Protein AF-A0A955IST0-F1 (afdb_monomer_lite)

Sequence (108 aa):
PGEPGSTFTNIATDGTPVQITTPGEYIIGISGVGSMPTSGGGAIYDILDPIEVSGPDGPGGASPHTGWDADGAFGSYTIRIFGAEFIPAPAAIAPLGVWLGAGRRRRI

Structure (mmCIF, N/CA/C/O backbone):
data_AF-A0A955IST0-F1
#
_entry.id   AF-A0A955IST0-F1
#
loop_
_atom_site.group_PDB
_atom_site.id
_atom_site.type_symbol
_atom_site.label_atom_id
_atom_site.label_alt_id
_atom_site.label_comp_id
_atom_site.label_asym_id
_atom_site.label_entity_id
_atom_site.label_seq_id
_atom_site.pdbx_PDB_ins_code
_atom_site.Cartn_x
_atom_site.Cartn_y
_atom_site.Cartn_z
_atom_site.occupancy
_atom_site.B_iso_or_equiv
_atom_site.auth_seq_id
_atom_site.auth_comp_id
_atom_site.auth_asym_id
_atom_site.auth_atom_id
_atom_site.pdbx_PDB_model_num
ATOM 1 N N . PRO A 1 1 ? -19.003 -5.956 13.185 1.00 47.12 1 PRO A N 1
ATOM 2 C CA . PRO A 1 1 ? -19.201 -4.503 12.950 1.00 47.12 1 PRO A CA 1
ATOM 3 C C . PRO A 1 1 ? -18.162 -3.716 13.757 1.00 47.12 1 PRO A C 1
ATOM 5 O O . PRO A 1 1 ? -18.053 -3.958 14.953 1.00 47.12 1 PRO A O 1
ATOM 8 N N . GLY A 1 2 ? -17.343 -2.893 13.095 1.00 49.31 2 GLY A N 1
ATOM 9 C CA . GLY A 1 2 ? -16.251 -2.147 13.735 1.00 49.31 2 GLY A CA 1
ATOM 10 C C . GLY A 1 2 ? -16.757 -1.063 14.680 1.00 49.31 2 GLY A C 1
ATOM 11 O O . GLY A 1 2 ? -17.811 -0.477 14.444 1.00 49.31 2 GLY A O 1
ATOM 12 N N . GLU A 1 3 ? -16.014 -0.828 15.754 1.00 54.38 3 GLU A N 1
ATOM 13 C CA . GLU A 1 3 ? -16.339 0.172 16.766 1.00 54.38 3 GLU A CA 1
ATOM 14 C C . GLU A 1 3 ? -16.275 1.607 16.198 1.00 54.38 3 GLU A C 1
ATOM 16 O O . GLU A 1 3 ? -15.340 1.937 15.459 1.00 54.38 3 GLU A O 1
ATOM 21 N N . PRO A 1 4 ? -17.236 2.488 16.533 1.00 50.88 4 PRO A N 1
ATOM 22 C CA 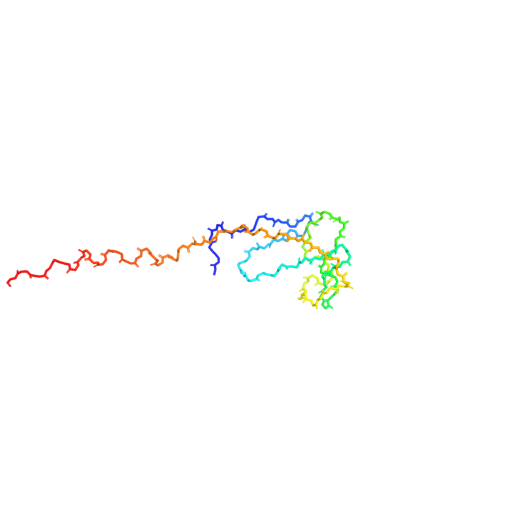. PRO A 1 4 ? -17.237 3.872 16.074 1.00 50.88 4 PRO A CA 1
ATOM 23 C C . PRO A 1 4 ? -16.070 4.651 16.704 1.00 50.88 4 PRO A C 1
ATOM 25 O O . PRO A 1 4 ? -16.105 4.987 17.884 1.00 50.88 4 PRO A O 1
ATOM 28 N N . GLY A 1 5 ? -15.036 4.955 15.912 1.00 57.81 5 GLY A N 1
ATOM 29 C CA . GLY A 1 5 ? -13.957 5.870 16.317 1.00 57.81 5 GLY A CA 1
ATOM 30 C C . GLY A 1 5 ? -12.552 5.537 15.813 1.00 57.81 5 GLY A C 1
ATOM 31 O O . GLY A 1 5 ? -11.684 6.403 15.875 1.00 57.81 5 GLY A O 1
ATOM 32 N N . SER A 1 6 ? -12.309 4.332 15.286 1.00 61.12 6 SER A N 1
ATOM 33 C CA . SER A 1 6 ? -11.019 3.980 14.676 1.00 61.12 6 SER A CA 1
ATOM 34 C C . SER A 1 6 ? -11.195 3.777 13.174 1.00 61.12 6 SER A C 1
ATOM 36 O O . SER A 1 6 ? -11.639 2.725 12.724 1.00 61.12 6 SER A O 1
ATOM 38 N N . THR A 1 7 ? -10.900 4.817 12.395 1.00 65.56 7 THR A N 1
ATOM 39 C CA . THR A 1 7 ? -10.907 4.761 10.928 1.00 65.56 7 THR A CA 1
ATOM 40 C C . THR A 1 7 ? -9.572 5.276 10.417 1.00 65.56 7 THR A C 1
ATOM 42 O O . THR A 1 7 ? -9.066 6.278 10.928 1.00 65.56 7 THR A O 1
ATOM 45 N N . PHE A 1 8 ? -9.016 4.655 9.378 1.00 74.19 8 PHE A N 1
ATOM 46 C CA . PHE A 1 8 ? -7.953 5.311 8.619 1.00 74.19 8 PHE A CA 1
ATOM 47 C C . PHE A 1 8 ? -8.505 6.620 8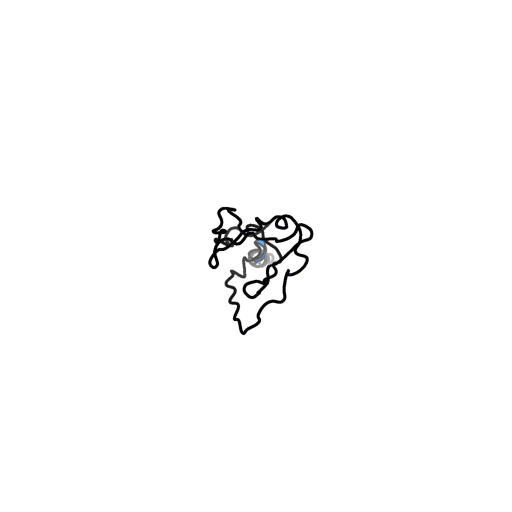.060 1.00 74.19 8 PHE A C 1
ATOM 49 O O . PHE A 1 8 ? -9.646 6.638 7.621 1.00 74.19 8 PHE A O 1
ATOM 56 N N . THR A 1 9 ? -7.756 7.718 8.122 1.00 77.94 9 THR A N 1
ATOM 57 C CA . THR A 1 9 ? -8.168 9.018 7.555 1.00 77.94 9 THR A CA 1
ATOM 58 C C . THR A 1 9 ? -7.458 9.336 6.244 1.00 77.94 9 THR A C 1
ATOM 60 O O . THR A 1 9 ? -7.797 10.316 5.586 1.00 77.94 9 THR A O 1
ATOM 63 N N . ASN A 1 10 ? -6.466 8.528 5.868 1.00 80.56 10 ASN A N 1
ATOM 64 C CA . ASN A 1 10 ? -5.756 8.687 4.611 1.00 80.56 10 ASN A CA 1
ATOM 65 C C . ASN A 1 10 ? -6.669 8.258 3.455 1.00 80.56 10 ASN A C 1
ATOM 67 O O . ASN A 1 10 ? -7.244 7.172 3.475 1.00 80.56 10 ASN A O 1
ATOM 71 N N . ILE A 1 11 ? -6.761 9.132 2.462 1.00 87.81 11 ILE A N 1
ATOM 72 C CA . ILE A 1 11 ? -7.370 8.866 1.165 1.00 87.81 11 ILE A CA 1
ATOM 73 C C . ILE A 1 11 ? -6.262 8.837 0.109 1.00 87.81 11 ILE A C 1
ATOM 75 O O . ILE A 1 11 ? -5.220 9.477 0.296 1.00 87.81 11 ILE A O 1
ATOM 79 N N . ALA A 1 12 ? -6.475 8.088 -0.968 1.00 90.06 12 ALA A N 1
ATOM 80 C CA . ALA A 1 12 ? -5.628 8.146 -2.152 1.00 90.06 12 ALA A CA 1
ATOM 81 C C . ALA A 1 12 ? -5.551 9.582 -2.721 1.00 90.06 12 ALA A C 1
ATOM 83 O O . ALA A 1 12 ? -6.508 10.357 -2.631 1.00 90.06 12 ALA A O 1
ATOM 84 N N . THR A 1 13 ? -4.396 9.952 -3.273 1.00 90.00 13 THR A N 1
ATOM 85 C CA . THR A 1 13 ? -4.094 11.279 -3.842 1.00 90.00 13 THR A CA 1
ATOM 86 C C . THR A 1 13 ? -4.225 11.331 -5.365 1.00 90.00 13 THR A C 1
ATOM 88 O O . THR A 1 13 ? -4.036 12.390 -5.954 1.00 90.00 13 THR A O 1
ATOM 91 N N . ASP A 1 14 ? -4.544 10.204 -5.989 1.00 84.38 14 ASP A N 1
ATOM 92 C CA . ASP A 1 14 ? -4.682 9.980 -7.436 1.00 84.38 14 ASP A CA 1
ATOM 93 C C . ASP A 1 14 ? -6.074 10.334 -7.997 1.00 84.38 14 ASP A C 1
ATOM 95 O O . ASP A 1 14 ? -6.322 10.288 -9.199 1.00 84.38 14 ASP A O 1
ATOM 99 N N . GLY A 1 15 ? -7.007 10.713 -7.120 1.00 85.38 15 GLY A N 1
ATOM 100 C CA . GLY A 1 15 ? -8.385 11.021 -7.493 1.00 85.38 15 GLY A CA 1
ATOM 101 C C . GLY A 1 15 ? -9.328 9.814 -7.538 1.00 85.38 15 GLY A C 1
ATOM 102 O O . GLY A 1 15 ? -10.459 9.984 -7.993 1.00 85.38 15 GLY A O 1
ATOM 103 N N . THR A 1 16 ? -8.926 8.641 -7.028 1.00 87.69 16 THR A N 1
ATOM 104 C CA . THR A 1 16 ? -9.751 7.411 -6.917 1.00 87.69 16 THR A CA 1
ATOM 105 C C . THR A 1 16 ? -10.676 7.347 -5.693 1.00 87.69 16 THR A C 1
ATOM 107 O O . THR A 1 16 ? -11.434 6.393 -5.518 1.00 87.69 16 THR A O 1
ATOM 110 N N . PRO A 1 17 ? -10.800 8.439 -4.935 1.00 87.94 17 PRO A N 1
ATOM 111 C CA . PRO A 1 17 ? -11.059 8.482 -3.478 1.00 87.94 17 PRO A CA 1
ATOM 112 C C . PRO A 1 17 ? -10.961 7.171 -2.656 1.00 87.94 17 PRO A C 1
ATOM 114 O O . PRO A 1 17 ? -11.772 6.950 -1.752 1.00 87.94 17 PRO A O 1
ATOM 117 N N . VAL A 1 18 ? -9.989 6.289 -2.912 1.00 90.50 18 VAL A N 1
ATOM 118 C CA . VAL A 1 18 ? -9.899 5.006 -2.192 1.00 90.50 18 VAL A CA 1
ATOM 119 C C . VAL A 1 18 ? -9.406 5.203 -0.756 1.00 90.50 18 VAL A C 1
ATOM 121 O O . VAL A 1 18 ? -8.473 5.961 -0.490 1.00 90.50 18 VAL A O 1
ATOM 124 N N . GLN A 1 19 ? -10.041 4.490 0.178 1.00 89.44 19 GLN A N 1
ATOM 125 C CA . GLN A 1 19 ? -9.738 4.506 1.608 1.00 89.44 19 GLN A CA 1
ATOM 126 C C . GLN A 1 19 ? -10.101 3.160 2.250 1.00 89.44 19 GLN A C 1
ATOM 128 O O . GLN A 1 19 ? -11.103 2.531 1.900 1.00 89.44 19 GLN A O 1
ATOM 133 N N . ILE A 1 20 ? -9.324 2.741 3.251 1.00 85.19 20 ILE A N 1
ATOM 134 C CA . ILE A 1 20 ? -9.645 1.573 4.077 1.00 85.19 20 ILE A CA 1
ATOM 135 C C . ILE A 1 20 ? -10.712 1.964 5.108 1.00 85.19 20 ILE A C 1
ATOM 137 O O . ILE A 1 20 ? -10.440 2.685 6.067 1.00 85.19 20 ILE A O 1
ATOM 141 N N . THR A 1 21 ? -11.939 1.483 4.909 1.00 84.69 21 THR A N 1
ATOM 142 C CA . THR A 1 21 ? -13.110 1.850 5.732 1.00 84.69 21 THR A CA 1
ATOM 143 C C . THR A 1 21 ? -13.697 0.691 6.529 1.00 84.69 21 THR A C 1
ATOM 145 O O . THR A 1 21 ? -14.567 0.895 7.376 1.00 84.69 21 THR A O 1
ATOM 148 N N . THR A 1 22 ? -13.240 -0.533 6.274 1.00 81.06 22 THR A N 1
ATOM 149 C CA . THR A 1 22 ? -13.760 -1.741 6.914 1.00 81.06 22 THR A CA 1
ATOM 150 C C . THR A 1 22 ? -12.723 -2.329 7.872 1.00 81.06 22 THR A C 1
ATOM 152 O O . THR A 1 22 ? -11.529 -2.191 7.638 1.00 81.06 22 THR A O 1
ATOM 155 N N . PRO A 1 23 ? -13.131 -2.952 8.988 1.00 77.50 23 PRO A N 1
ATOM 156 C CA . PRO A 1 23 ? -12.219 -3.766 9.784 1.00 77.50 23 PRO A CA 1
ATOM 157 C C . PRO A 1 23 ? -11.877 -5.065 9.049 1.00 77.50 23 PRO A C 1
ATOM 159 O O . PRO A 1 23 ? -12.755 -5.671 8.433 1.00 77.50 23 PRO A O 1
ATOM 162 N N . GLY A 1 24 ? -10.639 -5.534 9.185 1.00 80.56 24 GLY A N 1
ATOM 163 C CA . GLY A 1 24 ? -10.189 -6.775 8.563 1.00 80.56 24 GLY A CA 1
ATOM 164 C C . GLY A 1 24 ? -8.711 -7.060 8.806 1.00 80.56 24 GLY A C 1
ATOM 165 O O . GLY A 1 24 ? -8.019 -6.301 9.486 1.00 80.56 24 GLY A O 1
ATOM 166 N N . GLU A 1 25 ? -8.244 -8.170 8.243 1.00 83.31 25 GLU A N 1
ATOM 167 C CA . GLU A 1 25 ? -6.820 -8.484 8.155 1.00 83.31 25 GLU A CA 1
ATOM 168 C C . GLU A 1 25 ? -6.229 -7.790 6.924 1.00 83.31 25 GLU A C 1
ATOM 170 O O . GLU A 1 25 ? -6.756 -7.910 5.818 1.00 83.31 25 GLU A O 1
ATOM 175 N N . TYR A 1 26 ? -5.130 -7.064 7.124 1.00 85.31 26 TYR A N 1
ATOM 176 C CA . TYR A 1 26 ? -4.425 -6.337 6.071 1.00 85.31 26 TYR A CA 1
ATOM 177 C C . TYR A 1 26 ? -2.981 -6.812 5.987 1.00 85.31 26 TYR A C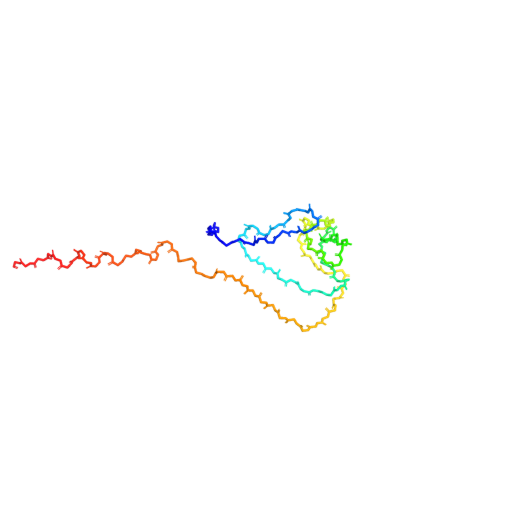 1
ATOM 179 O O . TYR A 1 26 ? -2.343 -7.088 7.004 1.00 85.31 26 TYR A O 1
ATOM 187 N N . ILE A 1 27 ? -2.457 -6.872 4.766 1.00 88.12 27 ILE A N 1
ATOM 188 C CA . ILE A 1 27 ? -1.066 -7.225 4.486 1.00 88.12 27 ILE A CA 1
ATOM 189 C C . ILE A 1 27 ? -0.356 -5.968 3.991 1.00 88.12 27 ILE A C 1
ATOM 191 O O . ILE A 1 27 ? -0.874 -5.263 3.127 1.00 88.12 27 ILE A O 1
ATOM 195 N N . ILE A 1 28 ? 0.834 -5.699 4.528 1.00 87.81 28 ILE A N 1
ATOM 196 C CA . ILE A 1 28 ? 1.698 -4.606 4.075 1.00 87.81 28 ILE A CA 1
ATOM 197 C C . ILE A 1 28 ? 2.794 -5.200 3.191 1.00 87.81 28 ILE A C 1
ATOM 199 O O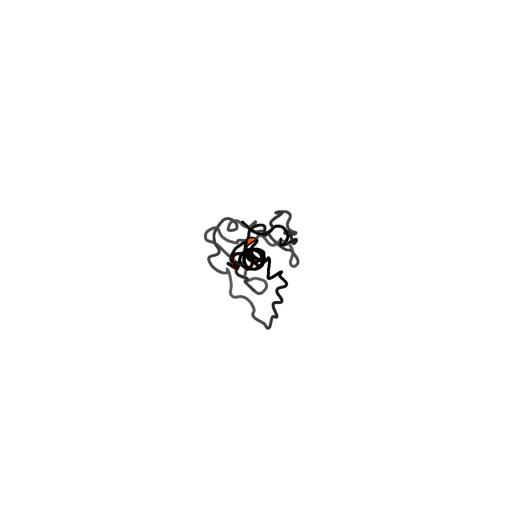 . ILE A 1 28 ? 3.587 -6.020 3.652 1.00 87.81 28 ILE A O 1
ATOM 203 N N . GLY A 1 29 ? 2.833 -4.775 1.929 1.00 88.25 29 GLY A N 1
ATOM 204 C CA . GLY A 1 29 ? 3.938 -5.037 1.009 1.00 88.25 29 GLY A CA 1
ATOM 205 C C . GLY A 1 29 ? 4.867 -3.829 0.929 1.00 88.25 29 GLY A C 1
ATOM 206 O O . GLY A 1 29 ? 4.398 -2.694 0.912 1.00 88.25 29 GLY A O 1
ATOM 207 N N . ILE A 1 30 ? 6.177 -4.068 0.883 1.00 86.56 30 ILE A N 1
ATOM 208 C CA . ILE A 1 30 ? 7.191 -3.038 0.627 1.00 86.56 30 ILE A CA 1
ATOM 209 C C . ILE A 1 30 ? 8.000 -3.499 -0.579 1.00 86.56 30 ILE A C 1
ATOM 211 O O . ILE A 1 30 ? 8.551 -4.599 -0.560 1.00 86.56 30 ILE A O 1
ATOM 215 N N . SER A 1 31 ? 8.086 -2.653 -1.599 1.00 87.38 31 SER A N 1
ATOM 216 C CA . SER A 1 31 ? 8.894 -2.883 -2.794 1.00 87.38 31 SER A CA 1
ATOM 217 C C . SER A 1 31 ? 9.682 -1.625 -3.166 1.00 87.38 31 SER A C 1
ATOM 219 O O . SER A 1 31 ? 9.392 -0.517 -2.707 1.00 87.38 31 SER A O 1
ATOM 221 N N . GLY A 1 32 ? 10.730 -1.811 -3.968 1.00 85.38 32 GLY A N 1
ATOM 222 C CA . GLY A 1 32 ? 11.461 -0.708 -4.585 1.00 85.38 32 GLY A CA 1
ATOM 223 C C . GLY A 1 32 ? 10.757 -0.176 -5.834 1.00 85.38 32 GLY A C 1
ATOM 224 O O . GLY A 1 32 ? 9.898 -0.840 -6.413 1.00 85.38 32 GLY A O 1
ATOM 225 N N . VAL A 1 33 ? 11.179 1.008 -6.288 1.00 82.81 33 VAL A N 1
ATOM 226 C CA . VAL A 1 33 ? 10.723 1.592 -7.560 1.00 82.81 33 VAL A CA 1
ATOM 227 C C . VAL A 1 33 ? 10.918 0.588 -8.700 1.00 82.81 33 VAL A C 1
ATOM 229 O O . VAL A 1 33 ? 12.000 0.020 -8.845 1.00 82.81 33 VAL A O 1
ATOM 232 N N . GLY A 1 34 ? 9.874 0.395 -9.509 1.00 84.31 34 GLY A N 1
ATOM 233 C CA . GLY A 1 34 ? 9.877 -0.528 -10.648 1.00 84.31 34 GLY A CA 1
ATOM 234 C C . GLY A 1 34 ? 9.505 -1.976 -10.319 1.00 84.31 34 GLY A C 1
ATOM 235 O O . GLY A 1 34 ? 9.499 -2.788 -11.232 1.00 84.31 34 GLY A O 1
ATOM 236 N N . SER A 1 35 ? 9.190 -2.296 -9.060 1.00 91.75 35 SER A N 1
ATOM 237 C CA . SER A 1 35 ? 8.552 -3.556 -8.665 1.00 91.75 35 SER A CA 1
ATOM 238 C C . SER A 1 35 ? 7.134 -3.246 -8.198 1.00 91.75 35 SER A C 1
ATOM 240 O O . SER A 1 35 ? 6.912 -2.814 -7.061 1.00 91.75 35 SER A O 1
ATOM 242 N N . MET A 1 36 ? 6.181 -3.400 -9.113 1.00 92.62 36 MET A N 1
ATOM 243 C CA . MET A 1 36 ? 4.777 -3.059 -8.927 1.00 92.62 36 MET A CA 1
ATOM 244 C C . MET A 1 36 ? 3.926 -4.315 -8.729 1.00 92.62 36 MET A C 1
ATOM 246 O O . MET A 1 36 ? 4.164 -5.352 -9.356 1.00 92.62 36 MET A O 1
ATOM 250 N N . PRO A 1 37 ? 2.917 -4.253 -7.848 1.00 94.81 37 PRO A N 1
ATOM 251 C CA . PRO A 1 37 ? 2.054 -5.388 -7.600 1.00 94.81 37 PRO A CA 1
ATOM 252 C C . PRO A 1 37 ? 1.091 -5.593 -8.774 1.00 94.81 37 PRO A C 1
ATOM 254 O O . PRO A 1 37 ? 0.570 -4.658 -9.388 1.00 94.81 37 PRO A O 1
ATOM 257 N N . THR A 1 38 ? 0.834 -6.860 -9.063 1.00 96.81 38 THR A N 1
ATOM 258 C CA . THR A 1 38 ? 0.039 -7.325 -10.197 1.00 96.81 38 THR A CA 1
ATOM 259 C C . THR A 1 38 ? -1.044 -8.291 -9.745 1.00 96.81 38 THR A C 1
ATOM 261 O O . THR A 1 38 ? -0.968 -8.922 -8.684 1.00 96.81 38 THR A O 1
ATOM 264 N N . SER A 1 39 ? -2.060 -8.416 -10.583 1.00 97.31 39 SER A N 1
ATOM 265 C CA . SER A 1 39 ? -3.122 -9.406 -10.487 1.00 97.31 39 SER A CA 1
ATOM 266 C C . SER A 1 39 ? -3.294 -10.123 -11.830 1.00 97.31 39 SER A C 1
ATOM 268 O O . SER A 1 39 ? -2.623 -9.812 -12.818 1.00 97.31 39 SER A O 1
ATOM 270 N N . GLY A 1 40 ? -4.260 -11.043 -11.910 1.00 95.31 40 GLY A N 1
ATOM 271 C CA . GLY A 1 40 ? -4.620 -11.699 -13.174 1.00 95.31 40 GLY A CA 1
ATOM 272 C C . GLY A 1 40 ? -5.086 -10.742 -14.286 1.00 95.31 40 GLY A C 1
ATOM 273 O O . GLY A 1 40 ? -5.069 -11.132 -15.450 1.00 95.31 40 GLY A O 1
ATOM 274 N N . GLY A 1 41 ? -5.483 -9.507 -13.949 1.00 94.25 41 GLY A N 1
ATOM 275 C CA . GLY A 1 41 ? -5.866 -8.466 -14.912 1.00 94.25 41 GLY A CA 1
ATOM 276 C C . GLY A 1 41 ? -4.723 -7.536 -15.343 1.00 94.25 41 GLY A C 1
ATOM 277 O O . GLY A 1 41 ? -4.935 -6.694 -16.211 1.00 94.25 41 GLY A O 1
ATOM 278 N N . GLY A 1 42 ? -3.525 -7.676 -14.763 1.00 96.00 42 GLY A N 1
ATOM 279 C CA . GLY A 1 42 ? -2.369 -6.814 -15.024 1.00 96.00 42 GLY A CA 1
ATOM 280 C C . GLY A 1 42 ? -1.941 -6.000 -13.801 1.00 96.00 42 GLY A C 1
ATOM 281 O O . GLY A 1 42 ? -2.086 -6.451 -12.664 1.00 96.00 42 GLY A O 1
ATOM 282 N N . ALA A 1 43 ? -1.386 -4.808 -14.034 1.00 95.69 43 ALA A N 1
ATOM 283 C CA . ALA A 1 43 ? -0.951 -3.901 -12.971 1.00 95.69 43 ALA A CA 1
ATOM 284 C C . ALA A 1 43 ? -2.135 -3.465 -12.095 1.00 95.69 43 ALA A C 1
ATOM 286 O O . ALA A 1 43 ? -3.205 -3.147 -12.614 1.00 95.69 43 ALA A O 1
ATOM 287 N N . ILE A 1 44 ? -1.951 -3.470 -10.773 1.00 96.81 44 ILE A N 1
ATOM 288 C CA . ILE A 1 44 ? -3.001 -3.070 -9.822 1.00 96.81 44 ILE A CA 1
ATOM 289 C C . ILE A 1 44 ? -3.150 -1.547 -9.753 1.00 96.81 44 ILE A C 1
ATOM 291 O O . ILE A 1 44 ? -4.269 -1.072 -9.596 1.00 96.81 44 ILE A O 1
ATOM 295 N N . TYR A 1 45 ? -2.046 -0.815 -9.898 1.00 94.75 45 TYR A N 1
ATOM 296 C CA . TYR A 1 45 ? -1.967 0.643 -9.786 1.00 94.75 45 TYR A CA 1
ATOM 297 C C . TYR A 1 45 ? -1.440 1.249 -11.094 1.00 94.75 45 TYR A C 1
ATOM 299 O O . TYR A 1 45 ? -0.574 0.641 -11.733 1.00 94.75 45 TYR A O 1
ATOM 307 N N . ASP A 1 46 ? -1.918 2.435 -11.459 1.00 92.69 46 ASP A N 1
ATOM 308 C CA . ASP A 1 46 ? -1.414 3.285 -12.544 1.00 92.69 46 ASP A CA 1
ATOM 309 C C . ASP A 1 46 ? -0.732 4.535 -11.958 1.00 92.69 46 ASP A C 1
ATOM 311 O O . ASP A 1 46 ? -1.277 5.632 -11.951 1.00 92.69 46 ASP A O 1
ATOM 315 N N . ILE A 1 47 ? 0.480 4.353 -11.419 1.00 89.81 47 ILE A N 1
ATOM 316 C CA . ILE A 1 47 ? 1.225 5.426 -10.742 1.00 89.81 47 ILE A CA 1
ATOM 317 C C . ILE A 1 47 ? 1.740 6.451 -11.761 1.00 89.81 47 ILE A C 1
ATOM 319 O O . ILE A 1 47 ? 2.638 6.147 -12.555 1.00 89.81 47 ILE A O 1
ATOM 323 N N . LEU A 1 48 ? 1.244 7.687 -11.686 1.00 88.50 48 LEU A N 1
ATOM 324 C CA . LEU A 1 48 ? 1.646 8.785 -12.571 1.00 88.50 48 LEU A CA 1
ATOM 325 C C . LEU A 1 48 ? 2.685 9.713 -11.927 1.00 88.50 48 LEU A C 1
ATOM 327 O O . LEU A 1 48 ? 3.476 10.334 -12.645 1.00 88.50 48 LEU A O 1
ATOM 331 N N . ASP A 1 49 ? 2.715 9.796 -10.593 1.00 87.56 49 ASP A N 1
ATOM 332 C CA . ASP A 1 49 ? 3.676 10.603 -9.832 1.00 87.56 49 ASP A CA 1
ATOM 333 C C . ASP A 1 49 ? 4.452 9.748 -8.797 1.00 87.56 49 ASP A C 1
ATOM 335 O O . ASP A 1 49 ? 3.847 8.997 -8.031 1.00 87.56 49 ASP A O 1
ATOM 339 N N . PRO A 1 50 ? 5.795 9.858 -8.703 1.00 84.62 50 PRO A N 1
ATOM 340 C CA . PRO A 1 50 ? 6.598 9.153 -7.698 1.00 84.62 50 PRO A CA 1
ATOM 341 C C . PRO A 1 50 ? 6.203 9.359 -6.225 1.00 84.62 50 PRO A C 1
ATOM 343 O O . PRO A 1 50 ? 6.635 8.571 -5.383 1.00 84.62 50 PRO A O 1
ATOM 346 N N . ILE A 1 51 ? 5.465 10.422 -5.886 1.00 87.75 51 ILE A N 1
ATOM 347 C CA . ILE A 1 51 ? 4.997 10.698 -4.513 1.00 87.75 51 ILE A CA 1
ATOM 348 C C . ILE A 1 51 ? 3.499 10.424 -4.310 1.00 87.75 51 ILE A C 1
ATOM 350 O O . ILE A 1 51 ? 2.938 10.787 -3.274 1.00 87.75 51 ILE A O 1
ATOM 354 N N . GLU A 1 52 ? 2.849 9.799 -5.287 1.00 89.38 52 GLU A N 1
ATOM 355 C CA . GLU A 1 52 ? 1.429 9.475 -5.262 1.00 89.38 52 GLU A CA 1
ATOM 356 C C . GLU A 1 52 ? 1.091 8.371 -4.249 1.00 89.38 52 GLU A C 1
ATOM 358 O O . GLU A 1 52 ? 1.798 7.374 -4.100 1.00 89.38 52 GLU A O 1
ATOM 363 N N . VAL A 1 53 ? -0.048 8.531 -3.575 1.00 90.94 53 VAL A N 1
ATOM 364 C CA . VAL A 1 53 ? -0.751 7.445 -2.894 1.00 90.94 53 VAL A CA 1
ATOM 365 C C . VAL A 1 53 ? -1.904 7.013 -3.788 1.00 90.94 53 VAL A C 1
ATOM 367 O O . VAL A 1 53 ? -2.896 7.731 -3.892 1.00 90.94 53 VAL A O 1
ATOM 370 N N . SER A 1 54 ? -1.777 5.850 -4.411 1.00 91.06 54 SER A N 1
ATOM 371 C CA . SER A 1 54 ? -2.737 5.366 -5.401 1.00 91.06 54 SER A CA 1
ATOM 372 C C . SER A 1 54 ? -3.733 4.368 -4.798 1.00 91.06 54 SER A C 1
ATOM 374 O O . SER A 1 54 ? -3.383 3.541 -3.947 1.00 91.06 54 SER A O 1
ATOM 376 N N . GLY A 1 55 ? -4.995 4.466 -5.202 1.00 93.31 55 GLY A N 1
ATOM 377 C CA . GLY A 1 55 ? -5.976 3.393 -5.110 1.00 93.31 55 GLY A CA 1
ATOM 378 C C . GLY A 1 55 ? -5.795 2.412 -6.273 1.00 93.31 55 GLY A C 1
ATOM 379 O O . GLY A 1 55 ? -5.109 2.726 -7.226 1.00 93.31 55 GLY A O 1
ATOM 380 N N . PRO A 1 56 ? -6.384 1.206 -6.240 1.00 93.81 56 PRO A N 1
ATOM 381 C CA . PRO A 1 56 ? -6.167 0.198 -7.280 1.00 93.81 56 PRO A CA 1
ATOM 382 C C . PRO A 1 56 ? -6.891 0.555 -8.596 1.00 93.81 56 PRO A C 1
ATOM 384 O O . PRO A 1 56 ? -7.945 0.000 -8.911 1.00 93.81 56 PRO A O 1
ATOM 387 N N . ASP A 1 57 ? -6.349 1.511 -9.342 1.00 94.75 57 ASP A N 1
ATOM 388 C CA . ASP A 1 57 ? -6.886 2.107 -10.570 1.00 94.75 57 ASP A CA 1
ATOM 389 C C . ASP A 1 57 ? -6.320 1.514 -11.863 1.00 94.75 57 ASP A C 1
ATOM 391 O O . ASP A 1 57 ? -6.815 1.799 -12.957 1.00 94.75 57 ASP A O 1
ATOM 395 N N . GLY A 1 58 ? -5.338 0.626 -11.745 1.00 94.94 58 GLY A N 1
ATOM 396 C CA . GLY A 1 58 ? -4.808 -0.127 -12.864 1.00 94.94 58 GLY A CA 1
ATOM 397 C C . GLY A 1 58 ? -5.797 -1.177 -13.397 1.00 94.94 58 GLY A C 1
ATOM 398 O O . GLY A 1 58 ? -6.782 -1.543 -12.745 1.00 94.94 58 GLY A O 1
ATOM 399 N N . PRO A 1 59 ? -5.519 -1.758 -14.578 1.00 95.62 59 PRO A N 1
ATOM 400 C CA . PRO A 1 59 ? -6.369 -2.782 -15.200 1.00 95.62 59 PRO A CA 1
ATOM 401 C C . PRO A 1 59 ? -6.554 -4.039 -14.330 1.00 95.62 59 PRO A C 1
ATOM 403 O O . PRO A 1 59 ? -7.548 -4.755 -14.452 1.00 95.62 59 PRO A O 1
ATOM 406 N N . GLY A 1 60 ? -5.607 -4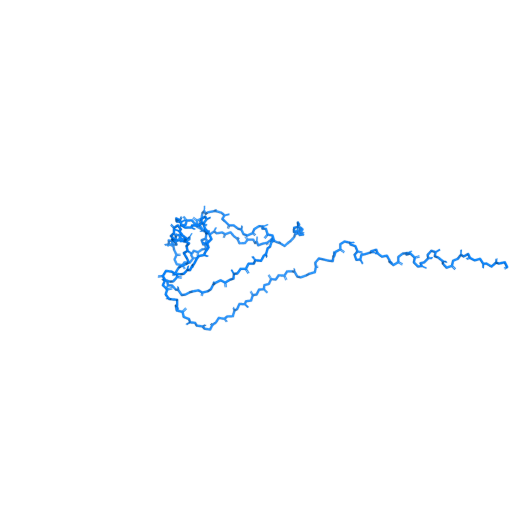.302 -13.431 1.00 96.50 60 GLY A N 1
ATOM 407 C CA . GLY A 1 60 ? -5.648 -5.375 -12.451 1.00 96.50 60 GLY A CA 1
ATOM 408 C C . GLY A 1 60 ? -6.279 -5.003 -11.107 1.00 96.50 60 GLY A C 1
ATOM 409 O O . GLY A 1 60 ? -6.400 -5.885 -10.256 1.00 96.50 60 GLY A O 1
ATOM 410 N N . GLY A 1 61 ? -6.686 -3.751 -10.891 1.00 94.62 61 GLY A N 1
ATOM 411 C CA . GLY A 1 61 ? -7.046 -3.224 -9.573 1.00 94.62 61 GLY A CA 1
ATOM 412 C C . GLY A 1 61 ? -8.254 -3.884 -8.897 1.00 94.62 61 GLY A C 1
ATOM 413 O O . GLY A 1 61 ? -8.315 -3.997 -7.675 1.00 94.62 61 GLY A O 1
ATOM 414 N N . ALA A 1 62 ? -9.192 -4.413 -9.684 1.00 93.88 62 ALA A N 1
ATOM 415 C CA . ALA A 1 62 ? -10.366 -5.122 -9.167 1.00 93.88 62 ALA A CA 1
ATOM 416 C C . ALA A 1 62 ? -10.101 -6.599 -8.804 1.00 93.88 62 ALA A C 1
ATOM 418 O O . ALA A 1 62 ? -10.992 -7.272 -8.284 1.00 93.88 62 ALA A O 1
ATOM 419 N N . SER A 1 63 ? -8.917 -7.133 -9.119 1.00 95.31 63 SER A N 1
ATOM 420 C CA . SER A 1 63 ? -8.584 -8.550 -8.938 1.00 95.31 63 SER A CA 1
ATOM 421 C C . SER A 1 63 ? -7.598 -8.770 -7.785 1.00 95.31 63 SER A C 1
ATOM 423 O O . SER A 1 63 ? -6.793 -7.888 -7.490 1.00 95.31 63 SER A O 1
ATOM 425 N N . PRO A 1 64 ? -7.607 -9.954 -7.139 1.00 94.25 64 PRO A N 1
ATOM 426 C CA . PRO A 1 64 ? -6.667 -10.262 -6.066 1.00 94.25 64 PRO A CA 1
ATOM 427 C C . PRO A 1 64 ? -5.210 -10.140 -6.516 1.00 94.25 64 PRO A C 1
ATOM 429 O O . PRO A 1 64 ? -4.864 -10.546 -7.625 1.00 94.25 64 PRO A O 1
ATOM 432 N N . HIS A 1 65 ? -4.352 -9.645 -5.625 1.00 95.06 65 HIS A N 1
ATOM 433 C CA . HIS A 1 65 ? -2.907 -9.633 -5.830 1.00 95.06 65 HIS A CA 1
ATOM 434 C C . HIS A 1 65 ? -2.366 -11.053 -6.055 1.00 95.06 65 HIS A C 1
ATOM 436 O O . HIS A 1 65 ? -2.619 -11.954 -5.252 1.00 95.06 65 HIS A O 1
ATOM 442 N N . THR A 1 66 ? -1.608 -11.244 -7.136 1.00 96.25 66 THR A N 1
ATOM 443 C CA . THR A 1 66 ? -1.011 -12.536 -7.518 1.00 96.25 66 THR A CA 1
ATOM 444 C C . THR A 1 66 ? 0.514 -12.527 -7.535 1.00 96.25 66 THR A C 1
ATOM 446 O O . THR A 1 66 ? 1.114 -13.598 -7.575 1.00 96.25 66 THR A O 1
ATOM 449 N N . GLY A 1 67 ? 1.153 -11.356 -7.499 1.00 94.88 67 GLY A N 1
ATOM 450 C CA . GLY A 1 67 ? 2.609 -11.241 -7.497 1.00 94.88 67 GLY A CA 1
ATOM 451 C C . GLY A 1 67 ? 3.099 -9.852 -7.892 1.00 94.88 67 GLY A C 1
ATOM 452 O O . GLY A 1 67 ? 2.324 -8.903 -7.956 1.00 94.88 67 GLY A O 1
ATOM 453 N N . TRP A 1 68 ? 4.384 -9.755 -8.209 1.00 94.12 68 TRP A N 1
ATOM 454 C CA . TRP A 1 68 ? 5.061 -8.519 -8.608 1.00 94.12 68 TRP A CA 1
ATOM 455 C C . TRP A 1 68 ? 5.580 -8.661 -10.042 1.00 94.12 68 TRP A C 1
ATOM 457 O O . TRP A 1 68 ? 5.916 -9.770 -10.460 1.00 94.12 68 TRP A O 1
ATOM 467 N N . ASP A 1 69 ? 5.621 -7.569 -10.803 1.00 94.12 69 ASP A N 1
ATOM 468 C CA . ASP A 1 69 ? 6.083 -7.569 -12.202 1.00 94.12 69 ASP A CA 1
ATOM 469 C C . ASP A 1 69 ? 7.610 -7.667 -12.356 1.00 94.12 69 ASP A C 1
ATOM 471 O O . ASP A 1 69 ? 8.107 -8.106 -13.395 1.00 94.12 69 ASP A O 1
ATOM 475 N N . ALA A 1 70 ? 8.351 -7.300 -11.314 1.00 92.25 70 ALA A N 1
ATOM 476 C CA . ALA A 1 70 ? 9.797 -7.403 -11.236 1.00 92.25 70 ALA A CA 1
ATOM 477 C C . ALA A 1 70 ? 10.263 -7.635 -9.794 1.00 92.25 70 ALA A C 1
ATOM 479 O O . ALA A 1 70 ? 9.548 -7.349 -8.827 1.00 92.25 70 ALA A O 1
ATOM 480 N N . ASP A 1 71 ? 11.504 -8.097 -9.650 1.00 86.19 71 ASP A N 1
ATOM 481 C CA . ASP A 1 71 ? 12.172 -8.159 -8.353 1.00 86.19 71 ASP A CA 1
ATOM 482 C C . ASP A 1 71 ? 12.389 -6.742 -7.800 1.00 86.19 71 ASP A C 1
ATOM 484 O O . ASP A 1 71 ? 12.886 -5.845 -8.485 1.00 86.19 71 ASP A O 1
ATOM 488 N N . GLY A 1 72 ? 12.014 -6.531 -6.539 1.00 79.06 72 GLY A N 1
ATOM 489 C CA . GLY A 1 72 ? 12.141 -5.240 -5.870 1.00 79.06 72 GLY A CA 1
ATOM 490 C C . GLY A 1 72 ? 13.500 -5.039 -5.206 1.00 79.06 72 GLY A C 1
ATOM 491 O O . GLY A 1 72 ? 14.076 -5.961 -4.626 1.00 79.06 72 GLY A O 1
ATOM 492 N N . ALA A 1 73 ? 13.992 -3.797 -5.223 1.00 71.31 73 ALA A N 1
ATOM 493 C CA . ALA A 1 73 ? 15.114 -3.407 -4.376 1.00 71.31 73 ALA A CA 1
ATOM 494 C C . ALA A 1 73 ? 14.761 -3.608 -2.890 1.00 71.31 73 ALA A C 1
ATOM 496 O O . ALA A 1 73 ? 13.643 -3.321 -2.460 1.00 71.31 73 ALA A O 1
ATOM 497 N N . PHE A 1 74 ? 15.731 -4.083 -2.110 1.00 71.62 74 PHE A N 1
ATOM 498 C CA . PHE A 1 74 ? 15.591 -4.347 -0.679 1.00 71.62 74 PHE A CA 1
ATOM 499 C C . PHE A 1 74 ? 16.470 -3.404 0.147 1.00 71.62 74 PHE A C 1
ATOM 501 O O . PHE A 1 74 ? 17.478 -2.875 -0.323 1.00 71.62 74 PHE A O 1
ATOM 508 N N . GLY A 1 75 ? 16.095 -3.209 1.407 1.00 80.94 75 GLY A N 1
ATOM 509 C CA . GLY A 1 75 ? 16.781 -2.318 2.333 1.00 80.94 75 GLY A CA 1
ATOM 510 C C . GLY A 1 75 ? 16.283 -2.494 3.763 1.00 80.94 75 GLY A C 1
ATOM 511 O O . GLY A 1 75 ? 15.450 -3.356 4.050 1.00 80.94 75 GLY A O 1
ATOM 512 N N . SER A 1 76 ? 16.807 -1.674 4.670 1.00 86.12 76 SER A N 1
ATOM 513 C CA . SER A 1 76 ? 16.374 -1.662 6.068 1.00 86.12 76 SER A CA 1
ATOM 514 C C . SER A 1 76 ? 15.246 -0.657 6.258 1.00 86.12 76 SER A C 1
ATOM 516 O O . SER A 1 76 ? 15.439 0.541 6.055 1.00 86.12 76 SER A O 1
ATOM 518 N N . TYR A 1 77 ? 14.091 -1.138 6.710 1.00 81.12 77 TYR A N 1
ATOM 519 C CA . TYR A 1 77 ? 12.911 -0.316 6.974 1.00 81.12 77 TYR A CA 1
ATOM 520 C C . TYR A 1 77 ? 12.438 -0.510 8.415 1.00 81.12 77 TYR A C 1
ATOM 522 O O . TYR A 1 77 ? 12.649 -1.557 9.023 1.00 81.12 77 TYR A O 1
ATOM 530 N N . THR A 1 78 ? 11.786 0.507 8.977 1.00 87.31 78 THR A N 1
ATOM 531 C CA . THR A 1 78 ? 11.087 0.411 10.265 1.00 87.31 78 THR A CA 1
ATOM 532 C C . THR A 1 78 ? 9.628 0.762 10.043 1.00 87.31 78 THR A C 1
ATOM 534 O O . THR A 1 78 ? 9.315 1.898 9.693 1.00 87.31 78 THR A O 1
ATOM 537 N N . ILE A 1 79 ? 8.738 -0.199 10.278 1.00 83.19 79 ILE A N 1
ATOM 538 C CA . ILE A 1 79 ? 7.294 0.028 10.236 1.00 83.19 79 ILE A CA 1
ATOM 539 C C . ILE A 1 79 ? 6.842 0.405 11.647 1.00 83.19 79 ILE A C 1
ATOM 541 O O . ILE A 1 79 ? 7.055 -0.347 12.598 1.00 83.19 79 ILE A O 1
ATOM 545 N N . ARG A 1 80 ? 6.223 1.579 11.790 1.00 83.75 80 ARG A N 1
ATOM 546 C CA . ARG A 1 80 ? 5.562 2.001 13.030 1.00 83.75 80 ARG A CA 1
ATOM 547 C C . ARG A 1 80 ? 4.066 2.074 12.781 1.00 83.75 80 ARG A C 1
ATOM 549 O O . ARG A 1 80 ? 3.613 2.927 12.027 1.00 83.75 80 ARG A O 1
ATOM 556 N N . ILE A 1 81 ? 3.324 1.176 13.415 1.00 77.06 81 ILE A N 1
ATOM 557 C CA . ILE A 1 81 ? 1.864 1.147 13.351 1.00 77.06 81 ILE A CA 1
ATOM 558 C C . ILE A 1 81 ? 1.340 1.808 14.621 1.00 77.06 81 ILE A C 1
ATOM 560 O O . ILE A 1 81 ? 1.696 1.403 15.727 1.00 77.06 81 ILE A O 1
ATOM 564 N N . PHE A 1 82 ? 0.505 2.830 14.454 1.00 70.62 82 PHE A N 1
ATOM 565 C CA . PHE A 1 82 ? -0.204 3.480 15.549 1.00 70.62 82 PHE A CA 1
ATOM 566 C C . PHE A 1 82 ? -1.685 3.136 15.414 1.00 70.62 82 PHE A C 1
ATOM 568 O O . PHE A 1 82 ? -2.306 3.458 14.405 1.00 70.62 82 PHE A O 1
ATOM 575 N N . GLY A 1 83 ? -2.237 2.460 16.418 1.00 67.50 83 GLY A N 1
ATOM 576 C CA . GLY A 1 83 ? -3.642 2.070 16.472 1.00 67.50 83 GLY A CA 1
ATOM 577 C C . GLY A 1 83 ? -4.180 2.172 17.895 1.00 67.50 83 GLY A C 1
ATOM 578 O O . GLY A 1 83 ? -3.409 2.244 18.852 1.00 67.50 83 GLY A O 1
ATOM 579 N N . ALA A 1 84 ? -5.504 2.199 18.027 1.00 60.19 84 ALA A N 1
ATOM 580 C CA . ALA A 1 84 ? -6.171 2.076 19.314 1.00 60.19 84 ALA A CA 1
ATOM 581 C C . ALA A 1 84 ? -6.464 0.594 19.571 1.00 60.19 84 ALA A C 1
ATOM 583 O O . ALA A 1 84 ? -7.286 -0.012 18.888 1.00 60.19 84 ALA A O 1
ATOM 584 N N . GLU A 1 85 ? -5.778 0.009 20.544 1.00 60.72 85 GLU A N 1
ATOM 585 C CA . GLU A 1 85 ? -6.201 -1.245 21.162 1.00 60.72 85 GLU A CA 1
ATOM 586 C C . GLU A 1 85 ? -7.198 -0.897 22.287 1.00 60.72 85 GLU A C 1
ATOM 588 O O . GLU A 1 85 ? -7.113 0.185 22.867 1.00 60.72 85 GLU A O 1
ATOM 593 N N . PHE A 1 86 ? -8.131 -1.799 22.607 1.00 56.00 86 PHE A N 1
ATOM 594 C CA . PHE A 1 86 ? -9.074 -1.699 23.739 1.00 56.00 86 PHE A CA 1
ATOM 595 C C . PHE A 1 86 ? -10.300 -0.775 23.571 1.00 56.00 86 PHE A C 1
ATOM 597 O O . PHE A 1 86 ? -10.430 0.227 24.274 1.00 56.00 86 PHE A O 1
ATOM 604 N N . ILE A 1 87 ? -11.308 -1.188 22.790 1.00 56.44 87 ILE A N 1
ATOM 605 C CA . ILE A 1 87 ? -12.691 -0.882 23.203 1.00 56.44 87 ILE A CA 1
ATOM 606 C C . ILE A 1 87 ? -13.128 -2.041 24.108 1.00 56.44 87 ILE A C 1
ATOM 608 O O . ILE A 1 87 ? -13.215 -3.175 23.628 1.00 56.44 87 ILE A O 1
ATOM 612 N N . PRO A 1 88 ? -13.351 -1.823 25.417 1.00 54.66 88 PRO A N 1
ATOM 613 C CA . PRO A 1 88 ? -13.896 -2.861 26.278 1.00 54.66 88 PRO A CA 1
ATOM 614 C C . PRO A 1 88 ? -15.225 -3.337 25.694 1.00 54.66 88 PRO A C 1
ATOM 616 O O . PRO A 1 88 ? -16.101 -2.516 25.421 1.00 54.66 88 PRO A O 1
ATOM 619 N N . ALA A 1 89 ? -15.393 -4.652 25.526 1.00 58.19 89 ALA A N 1
ATOM 620 C CA . ALA A 1 89 ? -16.685 -5.210 25.149 1.00 58.19 89 ALA A CA 1
ATOM 621 C C . ALA A 1 89 ? -17.758 -4.643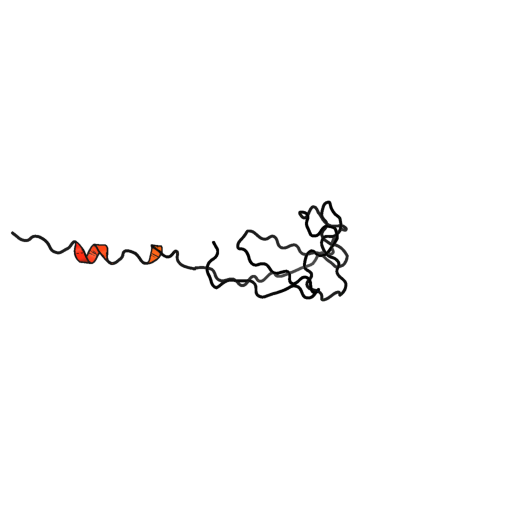 26.103 1.00 58.19 89 ALA A C 1
ATOM 623 O O . ALA A 1 89 ? -17.537 -4.684 27.319 1.00 58.19 89 ALA A O 1
ATOM 624 N N . PRO A 1 90 ? -18.913 -4.148 25.614 1.00 58.12 90 PRO A N 1
ATOM 625 C CA . PRO A 1 90 ? -19.935 -3.512 26.457 1.00 58.12 90 PRO A CA 1
ATOM 626 C C . PRO A 1 90 ? -20.364 -4.349 27.679 1.00 58.12 90 PRO A C 1
ATOM 628 O O . PRO A 1 90 ? -20.825 -3.812 28.684 1.00 58.12 90 PRO A O 1
ATOM 631 N N . ALA A 1 91 ? -20.169 -5.671 27.626 1.00 55.53 91 ALA A N 1
ATOM 632 C CA . ALA A 1 91 ? -20.452 -6.607 28.709 1.00 55.53 91 ALA A CA 1
ATOM 633 C C . ALA A 1 91 ? -19.459 -6.564 29.894 1.00 55.53 91 ALA A C 1
ATOM 635 O O . ALA A 1 91 ? -19.784 -7.081 30.958 1.00 55.53 91 ALA A O 1
ATOM 636 N N . ALA A 1 92 ? -18.284 -5.938 29.772 1.00 55.41 92 ALA A N 1
ATOM 637 C CA . ALA A 1 92 ? -17.288 -5.888 30.851 1.00 55.41 92 ALA A CA 1
ATOM 638 C C . ALA A 1 92 ? -17.677 -4.954 32.022 1.00 55.41 92 ALA A C 1
ATOM 640 O O . ALA A 1 92 ? -17.004 -4.947 33.050 1.00 55.41 92 ALA A O 1
ATOM 641 N N . ILE A 1 93 ? -18.768 -4.185 31.895 1.00 53.88 93 ILE A N 1
ATOM 642 C CA . ILE A 1 93 ? -19.258 -3.258 32.935 1.00 53.88 93 ILE A CA 1
ATOM 643 C C . ILE A 1 93 ? -20.340 -3.899 33.834 1.00 53.88 93 ILE A C 1
ATOM 645 O O . ILE A 1 93 ? -20.667 -3.371 34.898 1.00 53.88 93 ILE A O 1
ATOM 649 N N . ALA A 1 94 ? -20.862 -5.079 33.492 1.00 54.47 94 ALA A N 1
ATOM 650 C CA . ALA A 1 94 ? -21.870 -5.778 34.291 1.00 54.47 94 ALA A CA 1
ATOM 651 C C . ALA A 1 94 ? -21.350 -7.175 34.685 1.00 54.47 94 ALA A C 1
ATOM 653 O O . ALA A 1 94 ? -21.178 -7.979 33.775 1.00 54.47 94 ALA A O 1
ATOM 654 N N . PRO A 1 95 ? -21.128 -7.539 35.976 1.00 51.06 95 PRO A N 1
ATOM 655 C CA . PRO A 1 95 ? -21.856 -7.069 37.158 1.00 51.06 95 PRO A CA 1
ATOM 656 C C . PRO A 1 95 ? -21.010 -7.011 38.462 1.00 51.06 95 PRO A C 1
ATOM 658 O O . PRO A 1 95 ? -20.852 -8.013 39.157 1.00 51.06 95 PRO A O 1
ATOM 661 N N . LEU A 1 96 ? -20.588 -5.824 38.908 1.00 53.88 96 LEU A N 1
ATOM 662 C CA . LEU A 1 96 ? -20.226 -5.618 40.329 1.00 53.88 96 LEU A CA 1
ATOM 663 C C . LEU A 1 96 ? -21.455 -5.330 41.220 1.00 53.88 96 LEU A C 1
ATOM 665 O O . LEU A 1 96 ? -21.357 -5.321 42.444 1.00 53.88 96 LEU A O 1
ATOM 669 N N . GLY A 1 97 ? -22.640 -5.151 40.624 1.00 53.69 97 GLY A N 1
ATOM 670 C CA . GLY A 1 97 ? -23.878 -4.818 41.342 1.00 53.69 97 GLY A CA 1
ATOM 671 C C . GLY A 1 97 ? -24.647 -6.000 41.949 1.00 53.69 97 GLY A C 1
ATOM 672 O O . GLY A 1 97 ? -25.517 -5.780 42.788 1.00 53.69 97 GLY A O 1
ATOM 673 N N . VAL A 1 98 ? -24.352 -7.252 41.573 1.00 55.47 98 VAL A N 1
ATOM 674 C CA . VAL A 1 98 ? -25.162 -8.414 42.006 1.00 55.47 98 VAL A CA 1
ATOM 675 C C . VAL A 1 98 ? -24.770 -8.925 43.404 1.00 55.47 98 VAL A C 1
ATOM 677 O O . VAL A 1 98 ? -25.609 -9.477 44.114 1.00 55.47 98 VAL A O 1
ATOM 680 N N . TRP A 1 99 ? -23.549 -8.656 43.880 1.00 52.47 99 TRP A N 1
ATOM 681 C CA . TRP A 1 99 ? -23.105 -9.102 45.211 1.00 52.47 99 TRP A CA 1
ATOM 682 C C . TRP A 1 99 ? -23.532 -8.192 46.374 1.00 52.47 99 TRP A C 1
ATOM 684 O O . TRP A 1 99 ? -23.603 -8.656 47.510 1.00 52.47 99 TRP A O 1
ATOM 694 N N . LEU A 1 100 ? -23.910 -6.935 46.115 1.00 55.00 100 LEU A N 1
ATOM 695 C CA . LEU A 1 100 ? -24.399 -6.023 47.164 1.00 55.00 100 LEU A CA 1
ATOM 696 C C . LEU A 1 100 ? -25.876 -6.260 47.543 1.00 55.00 100 LEU A C 1
ATOM 698 O O . LEU A 1 100 ? -26.311 -5.821 48.606 1.00 55.00 100 LEU A O 1
ATOM 702 N N . GLY A 1 101 ? -26.644 -6.987 46.721 1.00 55.50 101 GLY A N 1
ATOM 703 C CA . GLY A 1 101 ? -28.063 -7.279 46.974 1.00 55.50 101 GLY A CA 1
ATOM 704 C C . GLY A 1 101 ? -28.345 -8.587 47.727 1.00 55.50 101 GLY A C 1
ATOM 705 O O . GLY A 1 101 ? -29.403 -8.722 48.341 1.00 55.50 101 GLY A O 1
ATOM 706 N N . ALA A 1 102 ? -27.418 -9.551 47.715 1.00 55.88 102 ALA A N 1
ATOM 707 C CA . ALA A 1 102 ? -27.658 -10.899 48.249 1.00 55.88 102 ALA A CA 1
ATOM 708 C C . ALA A 1 102 ? -27.338 -11.061 49.752 1.00 55.88 102 ALA A C 1
ATOM 710 O O . ALA A 1 102 ? -27.711 -12.063 50.358 1.00 55.88 102 ALA A O 1
ATOM 711 N N . GLY A 1 103 ? -26.691 -10.077 50.386 1.00 55.25 103 GLY A N 1
ATOM 712 C CA . GLY A 1 103 ? -26.190 -10.191 51.765 1.00 55.25 103 GLY A CA 1
ATOM 713 C C . GLY A 1 103 ? -27.187 -9.892 52.895 1.00 55.25 103 GLY A C 1
ATOM 714 O O . GLY A 1 103 ? -26.791 -9.897 54.059 1.00 55.25 103 GLY A O 1
ATOM 715 N N . ARG A 1 104 ? -28.466 -9.596 52.614 1.00 62.59 104 ARG A N 1
ATOM 716 C CA . ARG A 1 104 ? -29.409 -9.122 53.649 1.00 62.59 104 ARG A CA 1
ATOM 717 C C . ARG A 1 104 ? -30.762 -9.834 53.622 1.00 62.59 104 ARG A C 1
ATOM 719 O O . ARG A 1 104 ? -31.761 -9.222 53.268 1.00 62.59 104 ARG A O 1
ATOM 726 N N . ARG A 1 105 ? -30.794 -11.109 54.026 1.00 61.31 105 ARG A N 1
ATOM 727 C CA . ARG A 1 105 ? -31.960 -11.898 54.516 1.00 61.31 105 ARG A CA 1
ATOM 728 C C . ARG A 1 105 ? -31.387 -13.272 54.924 1.00 61.31 105 ARG A C 1
ATOM 730 O O . ARG A 1 105 ? -30.862 -13.950 54.061 1.00 61.31 105 ARG A O 1
ATOM 737 N N . ARG A 1 106 ? -31.397 -13.767 56.165 1.00 54.16 106 ARG A N 1
ATOM 738 C CA . ARG A 1 106 ? -32.348 -13.664 57.284 1.00 54.16 106 ARG A CA 1
ATOM 739 C C . ARG A 1 106 ? -31.591 -13.835 58.616 1.00 54.16 106 ARG A C 1
ATOM 741 O O . ARG A 1 106 ? -30.748 -14.716 58.719 1.00 54.16 106 ARG A O 1
ATOM 748 N N . ARG A 1 107 ? -31.942 -13.041 59.632 1.00 55.91 107 ARG A N 1
ATOM 749 C CA . ARG A 1 107 ? -31.861 -13.448 61.045 1.00 55.91 107 ARG A CA 1
ATOM 750 C C . ARG A 1 107 ? -33.287 -13.775 61.477 1.00 55.91 107 ARG A C 1
ATOM 752 O O . ARG A 1 107 ? -34.117 -12.868 61.443 1.00 55.91 107 ARG A O 1
ATOM 759 N N . ILE A 1 108 ? -33.540 -15.031 61.828 1.00 54.84 108 ILE A N 1
ATOM 760 C CA . ILE A 1 108 ? -34.508 -15.471 62.841 1.00 54.84 108 ILE A CA 1
ATOM 761 C C . ILE A 1 108 ? -33.806 -16.606 63.575 1.00 54.84 108 ILE A C 1
ATOM 763 O O . ILE A 1 108 ? -33.263 -17.472 62.853 1.00 54.84 108 ILE A O 1
#

pLDDT: mean 78.41, std 15.9, range [47.12, 97.31]

Radius of gyration: 24.26 Å; chains: 1; bounding box: 51×27×78 Å

Foldseek 3Di:
DDDPDWADPDAWPPPPRDGDGDDDDDDDDDFAPPWAWAFPQGGQFDDPDPPTRTQRPDSRVVGDTDGTPDHGDDDDDDDDDDGDDDPDDPCVPPDPPPVVPPPDDDDD

Secondary structure (DSSP, 8-state):
---TT-------SSSS-----S----------TT--EEETTEES----STT----S-STTTTS-EEEESSPPP----------------GGGGTTSSSTTTTT-----

=== Feature glossary ===
Annotated list of the representations used here:

Nearest PDB structures. The Foldseek neighbor list gives the closest experimentally determined structures in the PDB, ranked by structural alignment. TM-score near 1 means near-identical fold; near 0.3 means only rough topology match. This is how one finds what a novel AlphaFold prediction most resembles in the solved-structure universe.

Foldseek 3Di. Foldseek's 3Di representation compresses backbone geometry into a per-residue letter drawn from a learned twenty-state alphabet. It captures the tertiary interaction pattern around each residue — which residues are packed against it in space, regardless of where they are in sequence.

Radius of gyration, Cα contacts, bounding box. Radius of gyration (Rg) is the root-mean-square distance of Cα atoms from their centroid — a single number for overall size and compactness. A globular domain of N residues has Rg ≈ 2.2·N^0.38 Å; an extended or disordered chain has a much larger Rg. The Cα contact count is the number of residue pairs whose Cα atoms are within 8 Å and are more than four positions apart in sequence — a standard proxy for tertiary packing density. The bounding box is the smallest axis-aligned box enclosing all Cα atoms.

InterPro / GO / CATH / organism. The annotation block draws on four external resources. InterPro: which protein families and domains the sequence belongs to. GO: standardized terms for what the protein does, what process it participates in, and where in the cell it acts. CATH: which structural fold it has in the CATH hierarchy. Organism: the species of origin.

mmCIF coordinates. The mmCIF block holds the 3D Cartesian coordinates of each backbone atom (N, Cα, C, O) in ångströms. mmCIF is the PDB's canonical archive format — a tagged-loop text representation of the atomic model.

pLDDT. pLDDT is the predicted lDDT-Cα score: AlphaFold's confidence that the local environment of each residue (all inter-atomic distances within 15 Å) is correctly placed. It is a per-residue number between 0 and 100, with higher meaning more reliable.

Backbone torsions (φ/ψ). φ (phi) and ψ (psi) are the two rotatable backbone dihedrals per residue: φ is the C(i-1)–N–Cα–C torsion, ψ is the N–Cα–C–N(i+1) torsion, both in degrees on (−180°, 180°]. α-helical residues cluster near (−60°, −45°); β-strand residues near (−120°, +130°). A Ramachandran plot is simply a scatter of (φ, ψ) for every residue.

B-factor. For experimental (PDB) structures, the B-factor (temperature factor) quantifies the positional spread of each atom in the crystal — a combination of thermal vibration and static disorder — in units of Å². High B-factors mark flexible loops or poorly resolved regions; low B-factors mark the rigid, well-ordered core.

Secondary structure (3-state, P-SEA). SS3 is a coarse helix/strand/coil call (letters a/b/c) made by the P-SEA algorithm from inter-Cα distances and dihedrals. It is less detailed than DSSP but needs only Cα positions.

Predicted aligned error. Predicted aligned error is AlphaFold's pairwise confidence. Unlike pLDDT (per-residue), PAE is per-residue-pair and captures whether two parts of the structure are correctly placed relative to each other. Units are ångströms of expected positional error.

Solvent-accessible surface area. Solvent-accessible surface area (SASA) is the area in Å² traced out by the centre of a 1.4 Å probe sphere (a water molecule) rolled over the protein's van der Waals surface (Shrake–Rupley / Lee–Richards construction). Buried residues have near-zero SASA; fully exposed residues can exceed 200 Å². The total SASA scales roughly with the number of surface residues.

Secondary structure (8-state, DSSP). The SS8 string is DSSP's per-residue secondary-structure call. α-helix (H) means an i→i+4 H-bond ladder; β-strand (E) means the residue participates in a β-sheet; 3₁₀ (G) and π (I) are tighter and wider helices; T/S are turns/bends; '-' is loop.

Rendered structure images. Structure images are PyMOL renders from six orthogonal camera directions. Cartoon representation draws helices as coils and strands as arrows; sticks shows the backbone as bonds; surface shows the solvent-excluded envelope. Rainbow coloring maps sequence position to hue (blue→red, N→C); chain coloring assigns a distinct color per polypeptide.

Sequence. The amino-acid sequence is the protein's primary structure: the linear order of residues from the N-terminus to the C-terminus, written in one-letter code. Everything else here — the 3D coordinates, the secondary structure, the domain annotations — is ultimately a consequence of this string.

Contact-map, Ramachandran, and PAE plots. Three diagnostic plots accompany the record. The Cα contact map visualizes the tertiary structure as a 2D adjacency matrix (8 Å cutoff, sequence-local contacts suppressed). The Ramachandran plot shows the distribution of backbone (φ, ψ) torsions, with points in the α and β basins reflecting secondary structure content. The PAE plot shows AlphaFold's inter-residue confidence as a color matrix.